Protein AF-A0A978T9C9-F1 (afdb_monomer)

Structure (mmCIF, N/CA/C/O backbone):
data_AF-A0A978T9C9-F1
#
_entry.id   AF-A0A978T9C9-F1
#
loop_
_atom_site.group_PDB
_atom_site.id
_atom_site.type_symbol
_atom_site.label_atom_id
_atom_site.label_alt_id
_atom_site.label_comp_id
_atom_site.label_asym_id
_atom_site.label_entity_id
_atom_site.label_seq_id
_atom_site.pdbx_PDB_ins_code
_atom_site.Cartn_x
_atom_site.Cartn_y
_atom_site.Cartn_z
_atom_site.occupancy
_atom_site.B_iso_or_equiv
_atom_site.auth_seq_id
_atom_site.auth_comp_id
_atom_site.auth_asym_id
_atom_site.auth_atom_id
_atom_site.pdbx_PDB_model_num
ATOM 1 N N . SER A 1 1 ? -14.425 6.854 2.120 1.00 65.88 1 SER A N 1
ATOM 2 C CA . SER A 1 1 ? -15.489 6.373 3.033 1.00 65.88 1 SER A CA 1
ATOM 3 C C . SER A 1 1 ? -15.306 4.943 3.543 1.00 65.88 1 SER A C 1
ATOM 5 O O . SER A 1 1 ? -15.729 4.688 4.663 1.00 65.88 1 SER A O 1
ATOM 7 N N . TYR A 1 2 ? -14.662 4.028 2.797 1.00 82.62 2 TYR A N 1
ATOM 8 C CA . TYR A 1 2 ? -14.487 2.617 3.199 1.00 82.62 2 TYR A CA 1
ATOM 9 C C . TYR A 1 2 ? -13.909 2.420 4.615 1.00 82.62 2 TYR A C 1
ATOM 11 O O . TYR A 1 2 ? -14.556 1.790 5.441 1.00 82.62 2 TYR A O 1
ATOM 19 N N . SER A 1 3 ? -12.754 3.014 4.943 1.00 79.81 3 SER A N 1
ATOM 20 C CA . SER A 1 3 ? -12.100 2.799 6.249 1.00 79.81 3 SER A CA 1
ATOM 21 C C . SER A 1 3 ? -12.950 3.272 7.438 1.00 79.81 3 SER A C 1
ATOM 23 O O . SER A 1 3 ? -13.023 2.604 8.463 1.00 79.81 3 SER A O 1
ATOM 25 N N . LEU A 1 4 ? -13.664 4.393 7.297 1.00 81.06 4 LEU A N 1
ATOM 26 C CA . LEU A 1 4 ? -14.576 4.885 8.339 1.00 81.06 4 LEU A CA 1
ATOM 27 C C . LEU A 1 4 ? -15.808 3.985 8.501 1.00 81.06 4 LEU A C 1
ATOM 29 O O . LEU A 1 4 ? -16.312 3.825 9.612 1.00 81.06 4 LEU A O 1
ATOM 33 N N . LEU A 1 5 ? -16.284 3.392 7.403 1.00 80.56 5 LEU A N 1
ATOM 34 C CA . LEU A 1 5 ? -17.399 2.452 7.418 1.00 80.56 5 LEU A CA 1
ATOM 35 C C . LEU A 1 5 ? -16.989 1.095 8.006 1.00 80.56 5 LEU A C 1
ATOM 37 O O . LEU A 1 5 ? -17.735 0.552 8.813 1.00 80.56 5 LEU A O 1
ATOM 41 N N . SER A 1 6 ? -15.792 0.588 7.685 1.00 78.31 6 SER A N 1
ATOM 42 C CA . SER A 1 6 ? -15.272 -0.669 8.247 1.00 78.31 6 SER A CA 1
ATOM 43 C C . SER A 1 6 ? -15.196 -0.620 9.780 1.00 78.31 6 SER A C 1
ATOM 45 O O . SER A 1 6 ? -15.610 -1.569 10.4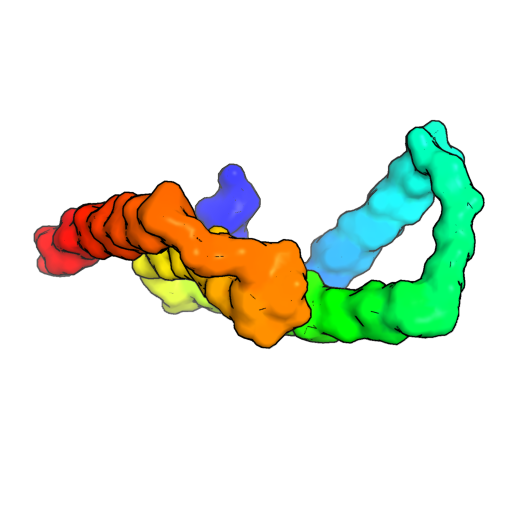44 1.00 78.31 6 SER A O 1
ATOM 47 N N . ARG A 1 7 ? -14.821 0.527 10.370 1.00 80.12 7 ARG A N 1
ATOM 48 C CA . ARG A 1 7 ? -14.865 0.727 11.832 1.00 80.12 7 ARG A CA 1
ATOM 49 C C . ARG A 1 7 ? -16.265 0.531 12.429 1.00 80.12 7 ARG A C 1
ATOM 51 O O . ARG A 1 7 ? -16.387 0.042 13.547 1.00 80.12 7 ARG A O 1
ATOM 58 N N . ARG A 1 8 ? -17.328 0.892 11.701 1.00 80.25 8 ARG A N 1
ATOM 59 C CA . ARG A 1 8 ? -18.722 0.677 12.144 1.00 80.25 8 ARG A CA 1
ATOM 60 C C . ARG A 1 8 ? -19.160 -0.784 12.029 1.00 80.25 8 ARG A C 1
ATOM 62 O O . ARG A 1 8 ? -20.147 -1.169 12.643 1.00 80.25 8 ARG A O 1
ATOM 69 N N . LEU A 1 9 ? -18.418 -1.592 11.278 1.00 81.06 9 LEU A N 1
ATOM 70 C CA . LEU A 1 9 ? -18.650 -3.016 11.056 1.00 81.06 9 LEU A CA 1
ATOM 71 C C . LEU A 1 9 ? -17.673 -3.879 11.876 1.00 81.06 9 LEU A C 1
ATOM 73 O O . LEU A 1 9 ? -17.272 -4.953 11.434 1.00 81.06 9 LEU A O 1
ATOM 77 N N . GLY A 1 10 ? -17.286 -3.421 13.073 1.00 72.00 10 GLY A N 1
ATOM 78 C CA . GLY A 1 10 ? -16.313 -4.103 13.939 1.00 72.00 10 GLY A CA 1
ATOM 79 C C . GLY A 1 10 ? -16.681 -5.545 14.314 1.00 72.00 10 GLY A C 1
ATOM 80 O O . GLY A 1 10 ? -15.794 -6.342 14.591 1.00 72.00 10 GLY A O 1
ATOM 81 N N . ALA A 1 11 ? -17.968 -5.907 14.254 1.00 77.19 11 ALA A N 1
ATOM 82 C CA . ALA A 1 11 ? -18.445 -7.273 14.480 1.00 77.19 11 ALA A CA 1
ATOM 83 C C . ALA A 1 11 ? -18.129 -8.245 13.324 1.00 77.19 11 ALA A C 1
ATOM 85 O O . ALA A 1 11 ? -18.180 -9.458 13.514 1.00 77.19 11 ALA A O 1
ATOM 86 N N . ILE A 1 12 ? -17.815 -7.739 12.125 1.00 81.50 12 ILE A N 1
ATOM 87 C CA . ILE A 1 12 ? -17.459 -8.575 10.975 1.00 81.50 12 ILE A CA 1
ATOM 88 C C . ILE A 1 12 ? -15.999 -9.030 11.129 1.00 81.50 12 ILE A C 1
ATOM 90 O O . ILE A 1 12 ? -15.108 -8.173 11.168 1.00 81.50 12 ILE A O 1
ATOM 94 N N . PRO A 1 13 ? -15.711 -10.346 11.143 1.00 83.25 13 PRO A N 1
ATOM 95 C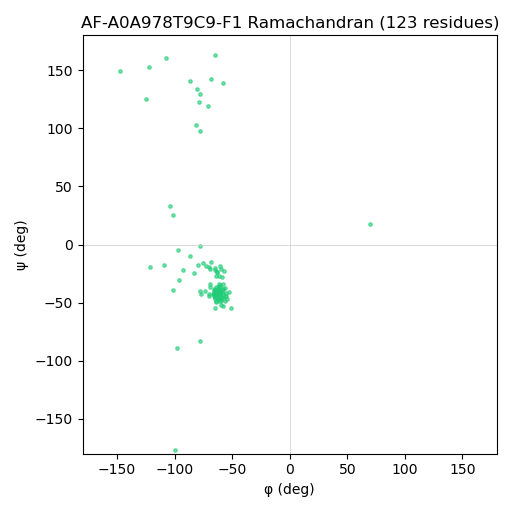 CA . PRO A 1 13 ? -14.346 -10.847 11.267 1.00 83.25 13 PRO A CA 1
ATOM 96 C C . PRO A 1 13 ? -13.446 -10.330 10.143 1.00 83.25 13 PRO A C 1
ATOM 98 O O . PRO A 1 13 ? -13.851 -10.330 8.977 1.00 83.25 13 PRO A O 1
ATOM 101 N N . SER A 1 14 ? -12.201 -9.961 10.461 1.00 83.19 14 SER A N 1
ATOM 102 C CA . SER A 1 14 ? -11.211 -9.516 9.464 1.00 83.19 14 SER A CA 1
ATOM 103 C C . SER A 1 14 ? -10.888 -10.575 8.408 1.00 83.19 14 SER A C 1
ATOM 105 O O . SER A 1 14 ? -10.460 -10.233 7.313 1.00 83.19 14 SER A O 1
ATOM 107 N N . GLN A 1 15 ? -11.197 -11.849 8.665 1.00 83.81 15 GLN A N 1
ATOM 108 C CA . GLN A 1 15 ? -11.107 -12.908 7.654 1.00 83.81 15 GLN A CA 1
ATOM 109 C C . GLN A 1 15 ? -12.010 -12.660 6.432 1.00 83.81 15 GLN A C 1
ATOM 111 O O . GLN A 1 15 ? -11.721 -13.143 5.340 1.00 83.81 15 GLN A O 1
ATOM 116 N N . SER A 1 16 ? -13.051 -11.832 6.576 1.00 86.00 16 SER A N 1
ATOM 117 C CA . SER A 1 16 ? -13.941 -11.429 5.475 1.00 86.00 16 SER A CA 1
ATOM 118 C C . SER A 1 16 ? -13.229 -10.603 4.398 1.00 86.00 16 SER A C 1
ATOM 120 O O . SER A 1 16 ? -13.695 -10.552 3.261 1.00 86.00 16 SER A O 1
ATOM 122 N N . VAL A 1 17 ? -12.080 -9.995 4.724 1.00 86.62 17 VAL A N 1
ATOM 123 C CA . VAL A 1 17 ? -11.248 -9.243 3.772 1.00 86.62 17 VAL A CA 1
ATOM 124 C C . VAL A 1 17 ? -10.849 -10.110 2.581 1.00 86.62 17 VAL A C 1
ATOM 126 O O . VAL A 1 17 ? -10.904 -9.632 1.453 1.00 86.62 17 VAL A O 1
ATOM 129 N N . GLY A 1 18 ? -10.561 -11.400 2.793 1.00 88.06 18 GLY A N 1
ATOM 130 C CA . GLY A 1 18 ? -10.262 -12.326 1.697 1.00 88.06 18 GLY A CA 1
ATOM 131 C C . GLY A 1 18 ? -11.400 -12.427 0.676 1.00 88.06 18 GLY A C 1
ATOM 132 O O . GLY A 1 18 ? -11.150 -12.434 -0.528 1.00 88.06 18 GLY A O 1
ATOM 133 N N . GLY A 1 19 ? -12.654 -12.410 1.139 1.00 89.06 19 GLY A N 1
ATOM 134 C CA . GLY A 1 19 ? -13.832 -12.386 0.270 1.00 89.06 19 GLY A CA 1
ATOM 135 C C . GLY A 1 19 ? -13.943 -11.091 -0.539 1.00 89.06 19 GLY A C 1
ATOM 136 O O . GLY A 1 19 ? -14.204 -11.139 -1.739 1.00 89.06 19 GLY A O 1
ATOM 137 N N . PHE A 1 20 ? -13.681 -9.936 0.081 1.00 89.31 20 PHE A N 1
ATOM 138 C CA . PHE A 1 20 ? -13.673 -8.647 -0.623 1.00 89.31 20 PHE A CA 1
ATOM 139 C C . PHE A 1 20 ? -12.542 -8.552 -1.651 1.00 89.31 20 PHE A C 1
ATOM 141 O O . PHE A 1 20 ? -12.769 -8.087 -2.770 1.00 89.31 20 PHE A O 1
ATOM 148 N N . CYS A 1 21 ? -11.345 -9.035 -1.311 1.00 91.31 21 CYS A N 1
ATOM 149 C CA . CYS A 1 21 ? -10.223 -9.130 -2.241 1.00 91.31 21 CYS A CA 1
ATOM 150 C C . CYS A 1 21 ? -10.558 -10.059 -3.416 1.00 91.31 21 CYS A C 1
ATOM 152 O O . CYS A 1 21 ? -10.311 -9.693 -4.561 1.00 91.31 21 CYS A O 1
ATOM 154 N N . GLY A 1 22 ? -11.184 -11.212 -3.158 1.00 92.50 22 GLY A N 1
ATOM 155 C CA . GLY A 1 22 ? -11.624 -12.143 -4.200 1.00 92.50 22 GLY A CA 1
ATOM 156 C C . GLY A 1 22 ? -12.672 -11.539 -5.137 1.00 92.50 22 GLY A C 1
ATOM 157 O O . GLY A 1 22 ? -12.519 -11.599 -6.355 1.00 92.50 22 GLY A O 1
ATOM 158 N N . ALA A 1 23 ? -13.698 -10.883 -4.589 1.00 94.94 23 ALA A N 1
ATOM 159 C CA . ALA A 1 23 ? -14.695 -10.171 -5.390 1.00 94.94 23 ALA A CA 1
ATOM 160 C C . ALA A 1 23 ? -14.055 -9.057 -6.237 1.00 94.94 23 ALA A C 1
ATOM 162 O O . ALA A 1 23 ? -14.363 -8.922 -7.419 1.00 94.94 23 ALA A O 1
ATOM 163 N N . THR A 1 24 ? -13.117 -8.303 -5.659 1.00 94.50 24 THR A N 1
ATOM 164 C CA . THR A 1 24 ? -12.363 -7.264 -6.376 1.00 94.50 24 THR A CA 1
ATOM 165 C C . THR A 1 24 ? -11.521 -7.862 -7.503 1.00 94.50 24 THR A C 1
ATOM 167 O O . THR A 1 24 ? -11.514 -7.311 -8.598 1.00 94.50 24 THR A O 1
ATOM 170 N N . ALA A 1 25 ? -10.867 -9.006 -7.280 1.00 94.81 25 ALA A N 1
ATOM 171 C CA . ALA A 1 25 ? -10.085 -9.696 -8.304 1.00 94.81 25 ALA A CA 1
ATOM 172 C C . ALA A 1 25 ? -10.958 -10.178 -9.475 1.00 94.81 25 ALA A C 1
ATOM 174 O O . ALA A 1 25 ? -10.569 -10.020 -10.628 1.00 94.81 25 ALA A O 1
ATOM 175 N N . LEU A 1 26 ? -12.156 -10.704 -9.198 1.00 97.56 26 LEU A N 1
ATOM 176 C CA . LEU A 1 26 ? -13.111 -11.105 -10.238 1.00 97.56 26 LEU A CA 1
ATOM 177 C C . LEU A 1 26 ? -13.603 -9.907 -11.054 1.00 97.56 26 LEU A C 1
ATOM 179 O O . LEU A 1 26 ? -13.624 -9.962 -12.281 1.00 97.56 26 LEU A O 1
ATOM 183 N N . LEU A 1 27 ? -13.964 -8.810 -10.386 1.00 97.44 27 LEU A N 1
ATOM 184 C CA . LEU A 1 27 ? -14.365 -7.580 -11.068 1.00 97.44 27 LEU A CA 1
ATOM 185 C C . LEU A 1 27 ? -13.217 -7.015 -11.912 1.00 97.44 27 LEU A C 1
ATOM 187 O O . LEU A 1 27 ? -13.439 -6.644 -13.061 1.00 97.44 27 LEU A O 1
ATOM 191 N N . ALA A 1 28 ? -11.993 -7.006 -11.377 1.00 95.94 28 ALA A N 1
ATOM 192 C CA . ALA A 1 28 ? -10.804 -6.582 -12.106 1.00 95.94 28 ALA A CA 1
ATOM 193 C C . ALA A 1 28 ? -10.536 -7.469 -13.331 1.00 95.94 28 ALA A C 1
ATOM 195 O O . ALA A 1 28 ? -10.227 -6.943 -14.393 1.00 95.94 28 ALA A O 1
ATOM 196 N N . TRP A 1 29 ? -10.728 -8.789 -13.226 1.00 96.44 29 TRP A N 1
ATOM 197 C CA . TRP A 1 29 ? -10.610 -9.714 -14.358 1.00 96.44 29 TRP A CA 1
ATOM 198 C C . TRP A 1 29 ? -11.635 -9.416 -15.460 1.00 96.44 29 TRP A C 1
ATOM 200 O O . TRP A 1 29 ? -11.287 -9.364 -16.640 1.00 96.44 29 TRP A O 1
ATOM 210 N N . CYS A 1 30 ? -12.895 -9.171 -15.086 1.00 97.88 30 CYS A N 1
ATOM 211 C CA . CYS A 1 30 ? -13.932 -8.764 -16.034 1.00 97.88 30 CYS A CA 1
ATOM 212 C C . CYS A 1 30 ? -13.587 -7.429 -16.709 1.00 97.88 30 CYS A C 1
ATOM 214 O O . CYS A 1 30 ? -13.692 -7.318 -17.928 1.00 97.88 30 CYS A O 1
ATOM 216 N N . CYS A 1 31 ? -13.142 -6.432 -15.938 1.00 97.94 31 CYS A N 1
ATOM 217 C CA . CYS A 1 31 ? -12.707 -5.144 -16.478 1.00 97.94 31 CYS A CA 1
ATOM 218 C C . CYS A 1 31 ? -11.513 -5.297 -17.427 1.00 97.94 31 CYS A C 1
ATOM 220 O O . CYS A 1 31 ? -11.539 -4.708 -18.502 1.00 97.94 31 CYS A O 1
ATOM 222 N N . HIS A 1 32 ? -10.517 -6.118 -17.080 1.00 96.81 32 HIS A N 1
ATOM 223 C CA . HIS A 1 32 ? -9.363 -6.394 -17.937 1.00 96.81 32 HIS A CA 1
ATOM 224 C C . HIS A 1 32 ? -9.806 -6.925 -19.306 1.00 96.81 32 HIS A C 1
ATOM 226 O O . HIS A 1 32 ? -9.409 -6.382 -20.331 1.00 96.81 32 HIS A O 1
ATOM 232 N N . GLY A 1 33 ? -10.703 -7.919 -19.335 1.00 97.31 33 GLY A N 1
ATOM 233 C CA . GLY A 1 33 ? -11.209 -8.486 -20.590 1.00 97.31 33 GLY A CA 1
ATOM 234 C C . GLY A 1 33 ? -12.035 -7.519 -21.450 1.00 97.31 33 GLY A C 1
ATOM 235 O O . GLY A 1 33 ? -12.164 -7.741 -22.651 1.00 97.31 33 GLY A O 1
ATOM 236 N N . LEU A 1 34 ? -12.598 -6.462 -20.856 1.00 97.75 34 LEU A N 1
ATOM 237 C CA . LEU A 1 34 ? -13.420 -5.470 -21.558 1.00 97.75 34 LEU A CA 1
ATOM 238 C C . LEU A 1 34 ? -12.639 -4.218 -21.979 1.00 97.75 34 LEU A C 1
ATOM 240 O O . LEU A 1 34 ? -13.018 -3.576 -22.957 1.00 97.75 34 LEU A O 1
ATOM 244 N N . LEU A 1 35 ? -11.606 -3.837 -21.222 1.00 98.25 35 LEU A N 1
ATOM 245 C CA . LEU A 1 35 ? -10.986 -2.510 -21.299 1.00 98.25 35 LEU A CA 1
ATOM 246 C C . LEU A 1 35 ? -9.494 -2.535 -21.650 1.00 98.25 35 LEU A C 1
ATOM 248 O O . LEU A 1 35 ? -8.964 -1.504 -22.061 1.00 98.25 35 LEU A O 1
ATOM 252 N N . GLU A 1 36 ? -8.806 -3.664 -21.479 1.00 97.31 36 GLU A N 1
ATOM 253 C CA . GLU A 1 36 ? -7.347 -3.737 -21.574 1.00 97.31 36 GLU A CA 1
ATOM 254 C C . GLU A 1 36 ? -6.882 -4.741 -22.636 1.00 97.31 36 GLU A C 1
ATOM 256 O O . GLU A 1 36 ? -7.541 -5.733 -22.942 1.00 97.31 36 GLU A O 1
ATOM 261 N N . SER A 1 37 ? -5.696 -4.502 -23.199 1.00 96.50 37 SER A N 1
ATOM 262 C CA . SER A 1 37 ? -5.018 -5.484 -24.044 1.00 96.50 37 SER A CA 1
ATOM 263 C C . SER A 1 37 ? -4.358 -6.560 -23.184 1.00 96.50 37 SER A C 1
ATOM 265 O O . SER A 1 37 ? -3.577 -6.240 -22.284 1.00 96.50 37 SER A O 1
ATOM 267 N N . THR A 1 38 ? -4.597 -7.833 -23.496 1.00 96.44 38 THR A N 1
ATOM 268 C CA . THR A 1 38 ? -3.997 -8.942 -22.749 1.00 96.44 38 THR A CA 1
ATOM 269 C C . THR A 1 38 ? -2.501 -9.065 -23.030 1.00 96.44 38 THR A C 1
ATOM 271 O O . THR A 1 38 ? -2.083 -9.340 -24.154 1.00 96.44 38 THR A O 1
ATOM 274 N N . VAL A 1 39 ? -1.694 -8.918 -21.978 1.00 95.69 39 VAL A N 1
ATOM 275 C CA . VAL A 1 39 ? -0.247 -9.161 -21.990 1.00 95.69 39 VAL A CA 1
ATOM 276 C C . VAL A 1 39 ? 0.078 -10.164 -20.892 1.00 95.69 39 VAL A C 1
ATOM 278 O O . VAL A 1 39 ? -0.267 -9.959 -19.729 1.00 95.69 39 VAL A O 1
ATOM 281 N N . LEU A 1 40 ? 0.744 -11.260 -21.256 1.00 95.19 40 LEU A N 1
ATOM 282 C CA . LEU A 1 40 ? 1.145 -12.275 -20.287 1.00 95.19 40 LEU A CA 1
ATOM 283 C C . LEU A 1 40 ? 2.417 -11.841 -19.547 1.00 95.19 40 LEU A C 1
ATOM 285 O O . LEU A 1 40 ? 3.376 -11.399 -20.190 1.00 95.19 40 LEU A O 1
ATOM 289 N N . PRO A 1 41 ? 2.461 -11.977 -18.210 1.00 94.81 41 PRO A N 1
ATOM 290 C CA . PRO A 1 41 ? 3.646 -11.632 -17.445 1.00 94.81 41 PRO A CA 1
ATOM 291 C C . PRO A 1 41 ? 4.787 -12.605 -17.755 1.00 94.81 41 PRO A C 1
ATOM 293 O O . PRO A 1 41 ? 4.591 -13.814 -17.889 1.00 94.81 41 PRO A O 1
ATOM 296 N N . SER A 1 42 ? 6.008 -12.077 -17.809 1.00 97.38 42 SER A N 1
ATOM 297 C CA . SER A 1 42 ? 7.217 -12.902 -17.784 1.00 97.38 42 SER A CA 1
ATOM 298 C C . SER A 1 42 ? 7.347 -13.625 -16.437 1.00 97.38 42 SER A C 1
ATOM 300 O O . SER A 1 42 ? 6.734 -13.224 -15.447 1.00 97.38 42 SER A O 1
ATOM 302 N N . ALA A 1 43 ? 8.179 -14.668 -16.355 1.00 96.50 43 ALA A N 1
ATOM 303 C CA . ALA A 1 43 ? 8.362 -15.409 -15.102 1.00 96.50 43 ALA A CA 1
ATOM 304 C C . ALA A 1 43 ? 8.785 -14.517 -13.904 1.00 96.50 43 ALA A C 1
ATOM 306 O O . ALA A 1 43 ? 8.161 -14.637 -12.847 1.00 96.50 43 ALA A O 1
ATOM 307 N N . PRO A 1 44 ? 9.742 -13.569 -14.036 1.00 96.75 44 PRO A N 1
ATOM 308 C CA . PRO A 1 44 ? 10.066 -12.642 -12.947 1.00 96.75 44 PRO A CA 1
ATOM 309 C C . PRO A 1 44 ? 8.896 -11.731 -12.559 1.00 96.75 44 PRO A C 1
ATOM 311 O O . PRO A 1 44 ? 8.666 -11.494 -11.374 1.00 96.75 44 PRO A O 1
ATOM 314 N N . ALA A 1 45 ? 8.122 -11.255 -13.540 1.00 96.19 45 ALA A N 1
ATOM 315 C CA . ALA A 1 45 ? 6.935 -10.445 -13.278 1.00 96.19 45 ALA A CA 1
ATOM 316 C C . ALA A 1 45 ? 5.848 -11.259 -12.558 1.00 96.19 45 ALA A C 1
ATOM 318 O O . ALA A 1 45 ? 5.222 -10.756 -11.630 1.00 96.19 45 ALA A O 1
ATOM 319 N N . GLY A 1 46 ? 5.669 -12.533 -12.915 1.00 96.31 46 GLY A N 1
ATOM 320 C CA . GLY A 1 46 ? 4.765 -13.450 -12.221 1.00 96.31 46 GLY A CA 1
ATOM 321 C C . GLY A 1 46 ? 5.142 -13.646 -10.751 1.00 96.31 46 GLY A C 1
ATOM 322 O O . GLY A 1 46 ? 4.279 -13.572 -9.878 1.00 96.31 46 GLY A O 1
ATOM 323 N N . LEU A 1 47 ? 6.436 -13.812 -10.455 1.00 96.75 47 LEU A N 1
ATOM 324 C CA . LEU A 1 47 ? 6.924 -13.882 -9.073 1.00 96.75 47 LEU A CA 1
ATOM 325 C C . LEU A 1 47 ? 6.669 -12.580 -8.306 1.00 96.75 47 LEU A C 1
ATOM 327 O O . LEU A 1 47 ? 6.237 -12.627 -7.155 1.00 96.75 47 LEU A O 1
ATOM 331 N N . ALA A 1 48 ? 6.878 -11.424 -8.941 1.00 94.94 48 ALA A N 1
ATOM 332 C CA . ALA A 1 48 ? 6.566 -10.132 -8.337 1.00 94.94 48 ALA A CA 1
ATOM 333 C C . ALA A 1 48 ? 5.063 -9.986 -8.042 1.00 94.94 48 ALA A C 1
ATOM 335 O O . ALA A 1 48 ? 4.700 -9.562 -6.949 1.00 94.94 48 ALA A O 1
ATOM 336 N N . ILE A 1 49 ? 4.186 -10.402 -8.963 1.00 95.19 49 ILE A N 1
ATOM 337 C CA . ILE A 1 49 ? 2.727 -10.404 -8.764 1.00 95.19 49 ILE A CA 1
ATOM 338 C C . ILE A 1 49 ? 2.341 -11.275 -7.561 1.00 95.19 49 ILE A C 1
ATOM 340 O O . ILE A 1 49 ? 1.562 -10.837 -6.714 1.00 95.19 49 ILE A O 1
ATOM 344 N N . LEU A 1 50 ? 2.916 -12.477 -7.437 1.00 95.50 50 LEU A N 1
ATOM 345 C CA . LEU A 1 50 ? 2.680 -13.350 -6.282 1.00 95.50 50 LEU A CA 1
ATOM 346 C C . LEU A 1 50 ? 3.164 -12.711 -4.973 1.00 95.50 50 LEU A C 1
ATOM 348 O O . LEU A 1 50 ? 2.432 -12.713 -3.984 1.00 95.50 50 LEU A O 1
ATOM 352 N N . ALA A 1 51 ? 4.363 -12.124 -4.962 1.00 95.62 51 ALA A N 1
ATOM 353 C CA . ALA A 1 51 ? 4.907 -11.446 -3.786 1.00 95.62 51 ALA A CA 1
ATOM 354 C C . ALA A 1 51 ? 4.048 -10.241 -3.361 1.00 95.62 51 ALA A C 1
ATOM 356 O O . ALA A 1 51 ? 3.762 -10.070 -2.173 1.00 95.62 51 ALA A O 1
ATOM 357 N N . LEU A 1 52 ? 3.580 -9.443 -4.328 1.00 93.88 52 LEU A N 1
ATOM 358 C CA . LEU A 1 52 ? 2.650 -8.336 -4.101 1.00 93.88 52 LEU A CA 1
ATOM 359 C C . LEU A 1 52 ? 1.328 -8.835 -3.504 1.00 93.88 52 LEU A C 1
ATOM 361 O O . LEU A 1 52 ? 0.847 -8.274 -2.518 1.00 93.88 52 LEU A O 1
ATOM 365 N N . GLY A 1 53 ? 0.776 -9.914 -4.067 1.00 93.56 53 GLY A N 1
ATOM 366 C CA . GLY A 1 53 ? -0.458 -10.544 -3.606 1.00 93.56 53 GLY A CA 1
ATOM 367 C C . GLY A 1 53 ? -0.369 -11.091 -2.182 1.00 93.56 53 GLY A C 1
ATOM 368 O O . GLY A 1 53 ? -1.312 -10.932 -1.416 1.00 93.56 53 GLY A O 1
ATOM 369 N N . LEU A 1 54 ? 0.759 -11.687 -1.793 1.00 93.38 54 LEU A N 1
ATOM 370 C CA . LEU A 1 54 ? 0.939 -12.244 -0.448 1.00 93.38 54 LEU A CA 1
ATOM 371 C C . LEU A 1 54 ? 1.209 -11.166 0.611 1.00 93.38 54 LEU A C 1
ATOM 373 O O . LEU A 1 54 ? 0.657 -11.231 1.709 1.00 93.38 54 LEU A O 1
ATOM 377 N N . GLY A 1 55 ? 2.046 -10.175 0.299 1.00 91.38 55 GLY A N 1
ATOM 378 C CA . GLY A 1 55 ? 2.476 -9.166 1.269 1.00 91.38 55 GLY A CA 1
ATOM 379 C C . GLY A 1 55 ? 1.681 -7.857 1.178 1.00 91.38 55 GLY A C 1
ATOM 380 O O . GLY A 1 55 ? 0.682 -7.705 1.886 1.00 91.38 55 GLY A O 1
ATOM 381 N N . PRO A 1 56 ? 2.117 -6.890 0.347 1.00 87.12 56 PRO A N 1
ATOM 382 C CA . PRO A 1 56 ? 1.554 -5.537 0.303 1.00 87.12 56 PRO A CA 1
ATOM 383 C C . PRO A 1 56 ? 0.061 -5.447 -0.021 1.00 87.12 56 PRO A C 1
ATOM 385 O O . PRO A 1 56 ? -0.585 -4.491 0.394 1.00 87.12 56 PRO A O 1
ATOM 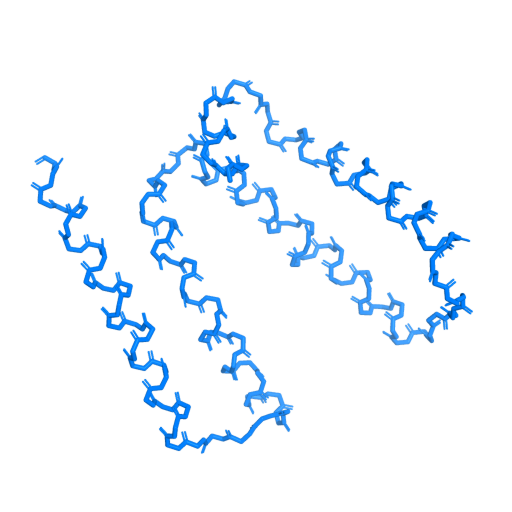388 N N . VAL A 1 57 ? -0.491 -6.406 -0.767 1.00 86.50 57 VAL A N 1
ATOM 389 C CA . VAL A 1 57 ? -1.921 -6.434 -1.113 1.00 86.50 57 VAL A CA 1
ATOM 390 C C . VAL A 1 57 ? -2.688 -7.423 -0.235 1.00 86.50 57 VAL A C 1
ATOM 392 O O . VAL A 1 57 ? -3.797 -7.129 0.187 1.00 86.50 57 VAL A O 1
ATOM 395 N N . GLY A 1 58 ? -2.117 -8.583 0.084 1.00 87.75 58 GLY A N 1
ATOM 396 C CA . GLY A 1 58 ? -2.766 -9.574 0.942 1.00 87.75 58 GLY A CA 1
ATOM 397 C C . GLY A 1 58 ? -2.676 -9.192 2.412 1.00 87.75 58 GLY A C 1
ATOM 398 O O . GLY A 1 58 ? -3.602 -8.610 2.980 1.00 87.75 58 GLY A O 1
ATOM 399 N N . LEU A 1 59 ? -1.540 -9.515 3.036 1.00 91.38 59 LEU A N 1
ATOM 400 C CA . LEU A 1 59 ? -1.308 -9.328 4.470 1.00 91.38 59 LEU A CA 1
ATOM 401 C C . LEU A 1 59 ? -1.604 -7.899 4.948 1.00 91.38 59 LEU A C 1
ATOM 403 O O . LEU A 1 59 ? -2.209 -7.717 6.008 1.00 91.38 59 LEU A O 1
ATOM 407 N N . ALA A 1 60 ? -1.220 -6.887 4.168 1.00 91.94 60 ALA A N 1
ATOM 408 C CA . ALA A 1 60 ? -1.429 -5.495 4.555 1.00 91.94 60 ALA A CA 1
ATOM 409 C C . ALA A 1 60 ? -2.916 -5.135 4.699 1.00 91.94 60 ALA A C 1
ATOM 411 O O . ALA A 1 60 ? -3.267 -4.398 5.617 1.00 91.94 60 ALA A O 1
ATOM 412 N N . PHE A 1 61 ? -3.803 -5.676 3.857 1.00 90.75 61 PHE A N 1
ATOM 413 C CA . PHE A 1 61 ? -5.240 -5.406 3.954 1.00 90.75 61 PHE A CA 1
ATOM 414 C C . PHE A 1 61 ? -5.863 -6.033 5.206 1.00 90.75 61 PHE A C 1
ATOM 416 O O . PHE A 1 61 ? -6.712 -5.403 5.838 1.00 90.75 61 PHE A O 1
ATOM 423 N N . PHE A 1 62 ? -5.416 -7.227 5.611 1.00 91.00 62 PHE A N 1
ATOM 424 C CA . PHE A 1 62 ? -5.849 -7.840 6.873 1.00 91.00 62 PHE A CA 1
ATOM 425 C C . PHE A 1 62 ? -5.382 -7.028 8.085 1.00 91.00 62 PHE A C 1
ATOM 427 O O . PHE A 1 62 ? -6.184 -6.733 8.973 1.00 91.00 62 PHE A O 1
ATOM 434 N N . LEU A 1 63 ? -4.104 -6.625 8.109 1.00 92.69 63 LEU A N 1
ATOM 435 C CA . LEU A 1 63 ? -3.549 -5.778 9.172 1.00 92.69 63 LEU A CA 1
ATOM 436 C C . LEU A 1 63 ? -4.261 -4.424 9.243 1.00 92.69 63 LEU A C 1
ATOM 438 O O . LEU A 1 63 ? -4.579 -3.943 10.331 1.00 92.69 63 LEU A O 1
ATOM 442 N N . TRP A 1 64 ? -4.546 -3.829 8.085 1.00 92.38 64 TRP A N 1
ATOM 443 C CA . TRP A 1 64 ? -5.258 -2.564 7.985 1.00 92.38 64 TRP A CA 1
ATOM 444 C C . TRP A 1 64 ? -6.691 -2.669 8.508 1.00 92.38 64 TRP A C 1
ATOM 446 O O . TRP A 1 64 ? -7.095 -1.850 9.330 1.00 92.38 64 TRP A O 1
ATOM 456 N N . ASP A 1 65 ? -7.454 -3.684 8.091 1.00 91.81 65 ASP A N 1
ATOM 457 C CA . ASP A 1 65 ? -8.822 -3.897 8.575 1.00 91.81 65 ASP A CA 1
ATOM 458 C C . ASP A 1 65 ? -8.857 -4.126 10.091 1.00 91.81 65 ASP A C 1
ATOM 460 O O . ASP A 1 65 ? -9.657 -3.508 10.798 1.00 91.81 65 ASP A O 1
ATOM 464 N N . TYR A 1 66 ? -7.932 -4.941 10.604 1.00 90.69 66 TYR A N 1
ATOM 465 C CA . TYR A 1 66 ? -7.786 -5.148 12.039 1.00 90.69 66 TYR A CA 1
ATOM 466 C C . TYR A 1 66 ? -7.485 -3.833 12.774 1.00 90.69 66 TYR A C 1
ATOM 468 O O . TYR A 1 66 ? -8.162 -3.508 13.753 1.00 90.69 66 TYR A O 1
ATOM 476 N N . GLY A 1 67 ? -6.521 -3.048 12.282 1.00 90.69 67 GLY A N 1
ATOM 477 C CA . GLY A 1 67 ? -6.139 -1.759 12.861 1.00 90.69 67 GLY A CA 1
ATOM 478 C C . GLY A 1 67 ? -7.262 -0.721 12.819 1.00 90.69 67 GLY A C 1
ATOM 479 O O . GLY A 1 67 ? -7.481 -0.008 13.795 1.00 90.69 67 GLY A O 1
ATOM 480 N N . VAL A 1 68 ? -8.032 -0.668 11.733 1.00 91.88 68 VAL A N 1
ATOM 481 C CA . VAL A 1 68 ? -9.191 0.227 11.591 1.00 91.88 68 VAL A CA 1
ATOM 482 C C . VAL A 1 68 ? -10.303 -0.108 12.591 1.00 91.88 68 VAL A C 1
ATOM 484 O O . VAL A 1 68 ? -10.926 0.811 13.136 1.00 91.88 68 VAL A O 1
ATOM 487 N N . LYS A 1 69 ? -10.553 -1.400 12.839 1.00 87.88 69 LYS A N 1
ATOM 488 C CA . LYS A 1 69 ? -11.608 -1.876 13.748 1.00 87.88 69 LYS A CA 1
ATOM 489 C C . LYS A 1 69 ? -11.231 -1.767 15.226 1.00 87.88 69 LYS A C 1
ATOM 491 O O . LYS A 1 69 ? -12.077 -1.380 16.026 1.00 87.88 69 LYS A O 1
ATOM 496 N N . HIS A 1 70 ? -9.982 -2.069 15.579 1.00 87.94 70 HIS A N 1
ATOM 497 C CA . HIS A 1 70 ? -9.553 -2.200 16.980 1.00 87.94 70 HIS A CA 1
ATOM 498 C C . HIS A 1 70 ? -8.643 -1.060 17.462 1.00 87.94 70 HIS A C 1
ATOM 500 O O . HIS A 1 70 ? -8.465 -0.881 18.664 1.00 87.94 70 HIS A O 1
ATOM 506 N N . GLY A 1 71 ? -8.050 -0.290 16.549 1.00 87.00 71 GLY A N 1
ATOM 507 C CA . GLY A 1 71 ? -7.077 0.753 16.864 1.00 87.00 71 GLY A CA 1
ATOM 508 C C . GLY A 1 71 ? -7.636 2.179 16.892 1.00 87.00 71 GLY A C 1
ATOM 509 O O . GLY A 1 71 ? -8.826 2.460 16.681 1.00 87.00 71 GLY A O 1
ATOM 510 N N . ASN A 1 72 ? -6.729 3.132 17.122 1.00 88.38 72 ASN A N 1
ATOM 511 C CA . ASN A 1 72 ? -7.034 4.553 17.003 1.00 88.38 72 ASN A CA 1
ATOM 512 C C . ASN A 1 72 ? -6.965 4.984 15.532 1.00 88.38 72 ASN A C 1
ATOM 514 O O . ASN A 1 72 ? -5.890 5.210 14.980 1.00 88.38 72 ASN A O 1
ATOM 518 N N . ILE A 1 73 ? -8.132 5.147 14.909 1.00 86.88 73 ILE A N 1
ATOM 519 C CA . ILE A 1 73 ? -8.244 5.487 13.488 1.00 86.88 73 ILE A CA 1
ATOM 520 C C . ILE A 1 73 ? -7.598 6.832 13.121 1.00 86.88 73 ILE A C 1
ATOM 522 O O . ILE A 1 73 ? -7.151 6.986 11.988 1.00 86.88 73 ILE A O 1
ATOM 526 N N . ARG A 1 74 ? -7.503 7.788 14.060 1.00 83.62 74 ARG A N 1
ATOM 527 C CA . ARG A 1 74 ? -6.815 9.070 13.825 1.00 83.62 74 ARG A CA 1
ATOM 528 C C . ARG A 1 74 ? -5.306 8.862 13.728 1.00 83.62 74 ARG A C 1
ATOM 530 O O . ARG A 1 74 ? -4.682 9.359 12.798 1.00 83.62 74 ARG A O 1
ATOM 537 N N . VAL A 1 75 ? -4.744 8.053 14.630 1.00 84.62 75 VAL A N 1
ATOM 538 C CA . VAL A 1 75 ? -3.319 7.683 14.609 1.00 84.62 75 VAL A CA 1
ATOM 539 C C . VAL A 1 75 ? -2.990 6.854 13.367 1.00 84.62 75 VAL A C 1
ATOM 541 O O . VAL A 1 75 ? -2.019 7.159 12.688 1.00 84.62 75 VAL A O 1
ATOM 544 N N . LEU A 1 76 ? -3.818 5.864 13.008 1.00 88.50 76 LEU A N 1
ATOM 545 C CA . LEU A 1 76 ? -3.648 5.108 11.756 1.00 88.50 76 LEU A CA 1
ATOM 546 C C . LEU A 1 76 ? -3.706 6.017 10.519 1.00 88.50 76 LEU A C 1
ATOM 548 O O . LEU A 1 76 ? -2.910 5.853 9.593 1.00 88.50 76 LEU A O 1
ATOM 552 N N . GLY A 1 77 ? -4.618 6.993 10.510 1.00 87.50 77 GLY A N 1
ATOM 553 C CA . GLY A 1 77 ? -4.696 8.006 9.460 1.00 87.50 77 GLY A CA 1
ATOM 554 C C . GLY A 1 77 ? -3.411 8.828 9.353 1.00 87.50 77 GLY A C 1
ATOM 555 O O . GLY A 1 77 ? -2.864 8.957 8.263 1.00 87.50 77 GLY A O 1
ATOM 556 N N . ALA A 1 78 ? -2.878 9.308 10.478 1.00 85.62 78 ALA A N 1
ATOM 557 C CA . ALA A 1 78 ? -1.619 10.048 10.496 1.00 85.62 78 ALA A CA 1
ATOM 558 C C . ALA A 1 78 ? -0.418 9.188 10.064 1.00 85.62 78 ALA A C 1
ATOM 560 O O . ALA A 1 78 ? 0.383 9.617 9.237 1.00 85.62 78 ALA A O 1
ATOM 561 N N . LEU A 1 79 ? -0.318 7.948 10.553 1.00 86.25 79 LEU A N 1
ATOM 562 C CA . LEU A 1 79 ? 0.745 7.009 10.175 1.00 86.25 79 LEU A CA 1
ATOM 563 C C . LEU A 1 79 ? 0.706 6.634 8.689 1.00 86.25 79 LEU A C 1
ATOM 565 O O . LEU A 1 79 ? 1.740 6.292 8.123 1.00 86.25 79 LEU A O 1
ATOM 569 N N . SER A 1 80 ? -0.447 6.742 8.026 1.00 89.19 80 SER A N 1
ATOM 570 C CA . SER A 1 80 ? -0.556 6.479 6.584 1.00 89.19 80 SER A CA 1
ATOM 571 C C . SER A 1 80 ? 0.268 7.456 5.743 1.00 89.19 80 SER A C 1
ATOM 573 O O . SER A 1 80 ? 0.703 7.102 4.649 1.00 89.19 80 SER A O 1
ATOM 575 N N . TYR A 1 81 ? 0.565 8.652 6.265 1.00 85.56 81 TYR A N 1
ATOM 576 C CA . TYR A 1 81 ? 1.482 9.590 5.617 1.00 85.56 81 TYR A CA 1
ATOM 577 C C . TYR A 1 81 ? 2.936 9.097 5.607 1.00 85.56 81 TYR A C 1
ATOM 579 O O . TYR A 1 81 ? 3.723 9.568 4.794 1.00 85.56 81 TYR A O 1
ATOM 587 N N . ALA A 1 82 ? 3.301 8.091 6.407 1.00 86.00 82 ALA A N 1
ATOM 588 C CA . ALA A 1 82 ? 4.610 7.451 6.292 1.00 86.00 82 ALA A CA 1
ATOM 589 C C . ALA A 1 82 ? 4.758 6.618 5.004 1.00 86.00 82 ALA A C 1
ATOM 591 O O . ALA A 1 82 ? 5.881 6.377 4.570 1.00 86.00 82 ALA A O 1
ATOM 592 N N . ALA 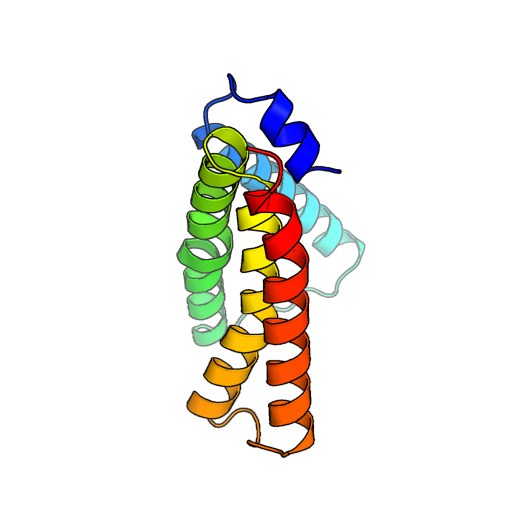A 1 83 ? 3.662 6.198 4.358 1.00 88.81 83 ALA A N 1
ATOM 593 C CA . ALA A 1 83 ? 3.714 5.380 3.144 1.00 88.81 83 ALA A CA 1
ATOM 594 C C . ALA A 1 83 ? 4.492 6.036 1.980 1.00 88.81 83 ALA A C 1
ATOM 596 O O . ALA A 1 83 ? 5.424 5.401 1.478 1.00 88.81 83 ALA A O 1
ATOM 597 N N . PRO A 1 84 ? 4.198 7.285 1.554 1.00 84.25 84 PRO A N 1
ATOM 598 C CA . PRO A 1 84 ? 4.986 7.951 0.512 1.00 84.25 84 PRO A CA 1
ATOM 599 C C . PRO A 1 84 ? 6.461 8.143 0.902 1.00 84.25 84 PRO A C 1
ATOM 601 O O . PRO A 1 84 ? 7.339 7.999 0.050 1.00 84.25 84 PRO A O 1
ATOM 604 N N . LEU A 1 85 ? 6.749 8.400 2.183 1.00 85.94 85 LEU A N 1
ATOM 605 C CA . LEU A 1 85 ? 8.116 8.530 2.694 1.00 85.94 85 LEU A CA 1
ATOM 606 C C . LEU A 1 85 ? 8.888 7.208 2.575 1.00 85.94 85 LEU A C 1
ATOM 608 O O . LEU A 1 85 ? 9.947 7.163 1.954 1.00 85.94 85 LEU A O 1
ATOM 612 N N . ILE A 1 86 ? 8.340 6.125 3.131 1.00 89.50 86 ILE A N 1
ATOM 613 C CA . ILE A 1 86 ? 8.964 4.796 3.109 1.00 89.50 86 ILE A CA 1
ATOM 614 C C . ILE A 1 86 ? 9.132 4.308 1.668 1.00 89.50 86 ILE A C 1
ATOM 616 O O . ILE A 1 86 ? 10.206 3.828 1.322 1.00 89.50 86 ILE A O 1
ATOM 620 N N . SER A 1 87 ? 8.116 4.478 0.814 1.00 89.25 87 SER A N 1
ATOM 621 C CA . SER A 1 87 ? 8.185 4.108 -0.608 1.00 89.25 87 SER A CA 1
ATOM 622 C C . SER A 1 87 ? 9.374 4.771 -1.302 1.00 89.25 87 SER A C 1
ATOM 624 O O . SER A 1 87 ? 10.178 4.114 -1.959 1.00 89.25 87 SER A O 1
ATOM 626 N N . THR A 1 88 ? 9.551 6.069 -1.075 1.00 89.00 88 THR A N 1
ATOM 627 C CA . THR A 1 88 ? 10.658 6.822 -1.660 1.00 89.00 88 THR A CA 1
ATOM 628 C C . THR A 1 88 ? 12.016 6.366 -1.123 1.00 89.00 88 THR A C 1
ATOM 630 O O . THR A 1 88 ? 12.953 6.174 -1.896 1.00 89.00 88 THR A O 1
ATOM 633 N N . LEU A 1 89 ? 12.136 6.152 0.190 1.00 89.81 89 LEU A N 1
ATOM 634 C CA . LEU A 1 89 ? 13.375 5.647 0.787 1.00 89.81 89 LEU A CA 1
ATOM 635 C C . LEU A 1 89 ? 13.749 4.267 0.229 1.00 89.81 89 LEU A C 1
ATOM 637 O O . LEU A 1 89 ? 14.921 4.024 -0.048 1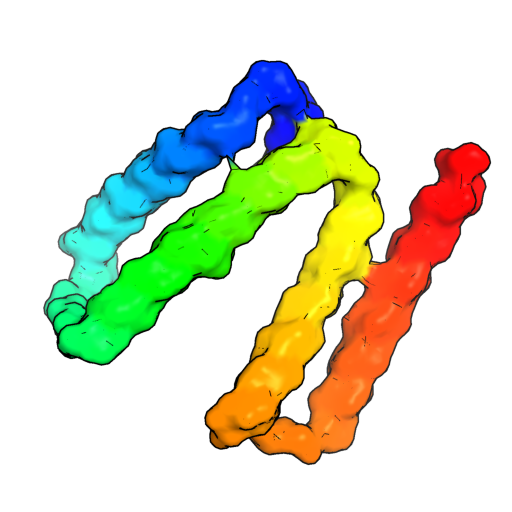.00 89.81 89 LEU A O 1
ATOM 641 N N . LEU A 1 90 ? 12.763 3.391 0.008 1.00 92.75 90 LEU A N 1
ATOM 642 C CA . LEU A 1 90 ? 12.971 2.091 -0.632 1.00 92.75 90 LEU A CA 1
ATOM 643 C C . LEU A 1 90 ? 13.415 2.236 -2.093 1.00 92.75 90 LEU A C 1
ATOM 645 O O . LEU A 1 90 ? 14.301 1.501 -2.522 1.00 92.75 90 LEU A O 1
ATOM 649 N N . LEU A 1 91 ? 12.854 3.190 -2.844 1.00 92.00 91 LEU A N 1
ATOM 650 C CA . LEU A 1 91 ? 13.286 3.474 -4.216 1.00 92.00 91 LEU A CA 1
ATOM 651 C C . LEU A 1 91 ? 14.734 3.970 -4.267 1.00 92.00 91 LEU A C 1
ATOM 653 O O . LEU A 1 91 ? 15.504 3.475 -5.086 1.00 92.00 91 LEU A O 1
ATOM 657 N N . ILE A 1 92 ? 15.131 4.886 -3.377 1.00 93.31 92 ILE A N 1
ATOM 658 C CA . ILE A 1 92 ? 16.528 5.341 -3.279 1.00 93.31 92 ILE A CA 1
ATOM 659 C C . ILE A 1 92 ? 17.445 4.174 -2.913 1.00 93.31 92 ILE A C 1
ATOM 661 O O . ILE A 1 92 ? 18.464 3.963 -3.566 1.00 93.31 92 ILE A O 1
ATOM 665 N N . ALA A 1 93 ? 17.080 3.391 -1.893 1.00 94.00 93 ALA A N 1
ATOM 666 C CA . ALA A 1 93 ? 17.869 2.242 -1.455 1.00 94.00 93 ALA A CA 1
ATOM 667 C C . ALA A 1 93 ? 18.007 1.175 -2.555 1.00 94.00 93 ALA A C 1
ATOM 669 O O . ALA A 1 93 ? 19.048 0.534 -2.667 1.00 94.00 93 ALA A O 1
ATOM 670 N N . GLY A 1 94 ? 16.977 1.014 -3.388 1.00 94.81 94 GLY A N 1
ATOM 671 C CA . GLY A 1 94 ? 16.993 0.148 -4.565 1.00 94.81 94 GLY A CA 1
ATOM 672 C C . GLY A 1 94 ? 17.720 0.732 -5.781 1.00 94.81 94 GLY A C 1
ATOM 673 O O . GLY A 1 94 ? 17.768 0.067 -6.811 1.00 94.81 94 GLY A O 1
ATOM 674 N N . GLY A 1 95 ? 18.253 1.958 -5.701 1.00 94.06 95 GLY A N 1
ATOM 675 C CA . GLY A 1 95 ? 18.899 2.642 -6.828 1.00 94.06 95 GLY A CA 1
ATOM 676 C C . GLY A 1 95 ? 17.932 3.072 -7.939 1.00 94.06 95 GLY A C 1
ATOM 677 O O . GLY A 1 95 ? 18.360 3.330 -9.059 1.00 94.06 95 GLY A O 1
ATOM 678 N N . LEU A 1 96 ? 16.630 3.132 -7.643 1.00 92.69 96 LEU A N 1
ATOM 679 C CA . LEU A 1 96 ? 15.554 3.481 -8.579 1.00 92.69 96 LEU A CA 1
ATOM 680 C C . LEU A 1 96 ? 15.131 4.958 -8.486 1.00 92.69 96 LEU A C 1
ATOM 682 O O . LEU A 1 96 ? 14.282 5.400 -9.257 1.00 92.69 96 LEU A O 1
ATOM 686 N N . ALA A 1 97 ? 15.694 5.718 -7.542 1.00 89.50 97 ALA A N 1
ATOM 687 C CA . ALA A 1 97 ? 15.478 7.155 -7.389 1.00 89.50 97 ALA A CA 1
ATOM 688 C C . ALA A 1 97 ? 16.734 7.855 -6.844 1.00 89.50 97 ALA A C 1
ATOM 690 O O . ALA A 1 97 ? 17.487 7.277 -6.061 1.00 89.50 97 ALA A O 1
ATOM 691 N N . GLU A 1 98 ? 16.933 9.120 -7.220 1.00 89.75 98 GLU A N 1
ATOM 692 C CA . GLU A 1 98 ? 18.021 9.953 -6.698 1.00 89.75 98 GLU A CA 1
ATOM 693 C C . GLU A 1 98 ? 17.621 10.666 -5.400 1.00 89.75 98 GLU A C 1
ATOM 695 O O . GLU A 1 98 ? 16.507 11.181 -5.257 1.00 89.75 98 GLU A O 1
ATOM 700 N N . ALA A 1 99 ? 18.558 10.747 -4.454 1.00 88.62 99 ALA A N 1
ATOM 701 C CA . ALA A 1 99 ? 18.386 11.518 -3.229 1.00 88.62 99 ALA A CA 1
ATOM 702 C C . ALA A 1 99 ? 18.600 13.013 -3.511 1.00 88.62 99 ALA A C 1
ATOM 704 O O . ALA A 1 99 ? 19.728 13.499 -3.561 1.00 88.62 99 ALA A O 1
ATOM 705 N N . THR A 1 100 ? 17.504 13.747 -3.696 1.00 90.06 100 THR A N 1
ATOM 706 C CA . THR A 1 100 ? 17.526 15.184 -4.002 1.00 90.06 100 THR A CA 1
ATOM 707 C C . THR A 1 100 ? 17.076 16.038 -2.814 1.00 90.06 100 THR A C 1
ATOM 709 O O . THR A 1 100 ? 16.386 15.579 -1.901 1.00 90.06 100 THR A O 1
ATOM 712 N N . TRP A 1 101 ? 17.424 17.328 -2.831 1.00 88.69 101 TRP A N 1
ATOM 713 C CA . TRP A 1 101 ? 16.981 18.268 -1.794 1.00 88.69 101 TRP A CA 1
ATOM 714 C C . TRP A 1 101 ? 15.467 18.483 -1.768 1.00 88.69 101 TRP A C 1
ATOM 716 O O . TRP A 1 101 ? 14.884 18.609 -0.690 1.00 88.69 101 TRP A O 1
ATOM 726 N N . SER A 1 102 ? 14.817 18.495 -2.935 1.00 87.06 102 SER A N 1
ATOM 727 C CA . SER A 1 102 ? 13.356 18.592 -3.031 1.00 87.06 102 SER A CA 1
ATOM 728 C C . SER A 1 102 ? 12.678 17.412 -2.343 1.00 87.06 102 SER A C 1
ATOM 730 O O . SER A 1 102 ? 11.667 17.586 -1.664 1.00 87.06 102 SER A O 1
ATOM 732 N N . LEU A 1 103 ? 13.275 16.226 -2.450 1.00 84.00 103 LEU A N 1
ATOM 733 C CA . LEU A 1 103 ? 12.786 15.037 -1.783 1.00 84.00 103 LEU A CA 1
ATOM 734 C C . LEU A 1 103 ? 12.975 15.099 -0.266 1.00 84.00 103 LEU A C 1
ATOM 736 O O . LEU A 1 103 ? 12.040 14.802 0.471 1.00 84.00 103 LEU A O 1
ATOM 740 N N . GLY A 1 104 ? 14.132 15.570 0.207 1.00 81.88 104 GLY A N 1
ATOM 741 C CA . GLY A 1 104 ? 14.347 15.841 1.632 1.00 81.88 104 GLY A CA 1
ATOM 742 C C . GLY A 1 104 ? 13.302 16.804 2.211 1.00 81.88 104 GLY A C 1
ATOM 743 O O . GLY A 1 104 ? 12.757 16.558 3.288 1.00 81.88 104 GLY A O 1
ATOM 744 N N . LEU A 1 105 ? 12.953 17.858 1.464 1.00 87.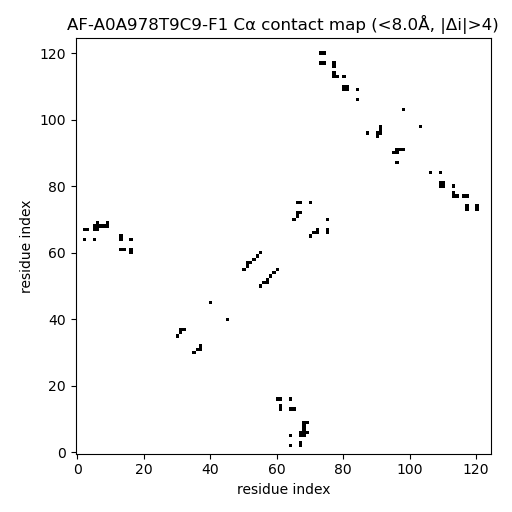81 105 LEU A N 1
ATOM 745 C CA . LEU A 1 105 ? 11.905 18.803 1.855 1.00 87.81 105 LEU A CA 1
ATOM 746 C C . LEU A 1 105 ? 10.511 18.156 1.866 1.00 87.81 105 LEU A C 1
ATOM 748 O O . LEU A 1 105 ? 9.749 18.369 2.807 1.00 87.81 105 LEU A O 1
ATOM 752 N N . ALA A 1 106 ? 10.182 17.335 0.865 1.00 86.06 106 ALA A N 1
ATOM 753 C CA . ALA A 1 106 ? 8.916 16.604 0.824 1.00 86.06 106 ALA A CA 1
ATOM 754 C C . ALA A 1 106 ? 8.767 15.661 2.030 1.00 86.06 106 ALA A C 1
ATOM 756 O O . ALA A 1 106 ? 7.724 15.653 2.684 1.00 86.06 106 ALA A O 1
ATOM 757 N N . CYS A 1 107 ? 9.828 14.931 2.381 1.00 83.38 107 CYS A N 1
ATOM 758 C CA . CYS A 1 107 ? 9.875 14.080 3.568 1.00 83.38 107 CYS A CA 1
ATOM 759 C C . CYS A 1 107 ? 9.615 14.881 4.854 1.00 83.38 107 CYS A C 1
ATOM 761 O O . CYS A 1 107 ? 8.795 14.471 5.676 1.00 83.38 107 CYS A O 1
ATOM 763 N N . LEU A 1 108 ? 10.256 16.046 5.006 1.00 85.06 108 LEU A N 1
ATOM 764 C CA . LEU A 1 108 ? 10.039 16.944 6.146 1.00 85.06 108 LEU A CA 1
ATOM 765 C C . LEU A 1 108 ? 8.593 17.441 6.233 1.00 85.06 108 LEU A C 1
ATOM 767 O O . LEU A 1 108 ? 8.016 17.430 7.317 1.00 85.06 108 LEU A O 1
ATOM 771 N N . LEU A 1 109 ? 7.989 17.844 5.112 1.00 88.19 109 LEU A N 1
ATOM 772 C CA . LEU A 1 109 ? 6.601 18.317 5.076 1.00 88.19 109 LEU A CA 1
ATOM 773 C C . LEU A 1 109 ? 5.603 17.207 5.426 1.00 88.19 109 LEU A C 1
ATOM 775 O O . LEU A 1 109 ? 4.650 17.452 6.162 1.00 88.19 109 LEU A O 1
ATOM 779 N N . ILE A 1 110 ? 5.837 15.985 4.943 1.00 86.00 110 ILE A N 1
ATOM 780 C CA . ILE A 1 110 ? 5.009 14.811 5.248 1.00 86.00 110 ILE A CA 1
ATOM 781 C C . ILE A 1 110 ? 5.083 14.471 6.742 1.00 86.00 110 ILE A C 1
ATOM 783 O O . ILE A 1 110 ? 4.046 14.322 7.390 1.00 86.00 110 ILE A O 1
ATOM 787 N N . VAL A 1 111 ? 6.295 14.386 7.303 1.00 81.75 111 VAL A N 1
ATOM 788 C CA . VAL A 1 111 ? 6.502 14.089 8.732 1.00 81.75 111 VAL A CA 1
ATOM 789 C C . VAL A 1 111 ? 5.950 15.213 9.606 1.00 81.75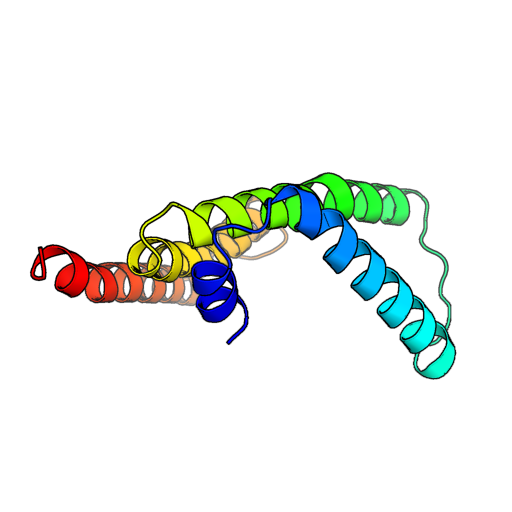 111 VAL A C 1
ATOM 791 O O . VAL A 1 111 ? 5.249 14.942 10.579 1.00 81.75 111 VAL A O 1
ATOM 794 N N . GLY A 1 112 ? 6.210 16.470 9.243 1.00 84.56 112 GLY A N 1
ATOM 795 C CA . GLY A 1 112 ? 5.699 17.642 9.949 1.00 84.56 112 GLY A CA 1
ATOM 796 C C . GLY A 1 112 ? 4.172 17.703 9.940 1.00 84.56 112 GLY A C 1
ATOM 797 O O . GLY A 1 112 ? 3.562 17.885 10.989 1.00 84.56 112 GLY A O 1
ATOM 798 N N . GLY A 1 113 ? 3.540 17.472 8.786 1.00 83.12 113 GLY A N 1
ATOM 799 C CA . GLY A 1 113 ? 2.082 17.425 8.664 1.00 83.12 113 GLY A CA 1
ATOM 800 C C . GLY A 1 113 ? 1.455 16.289 9.475 1.00 83.12 113 GLY A C 1
ATOM 801 O O . GLY A 1 113 ? 0.468 16.511 10.176 1.00 83.12 113 GLY A O 1
ATOM 802 N N . ALA A 1 114 ? 2.053 15.094 9.446 1.00 79.38 114 ALA A N 1
ATOM 803 C CA . ALA A 1 114 ? 1.601 13.964 10.255 1.00 79.38 114 ALA A CA 1
ATOM 804 C C . ALA A 1 114 ? 1.724 14.255 11.759 1.00 79.38 114 ALA A C 1
ATOM 806 O O . ALA A 1 114 ? 0.783 14.000 12.508 1.00 79.38 114 ALA A O 1
ATOM 807 N N . PHE A 1 115 ? 2.846 14.841 12.192 1.00 80.50 115 PHE A N 1
ATOM 808 C CA . PHE A 1 115 ? 3.056 15.241 13.582 1.00 80.50 115 PHE A CA 1
ATOM 809 C C . PHE A 1 115 ? 1.999 16.255 14.031 1.00 80.50 115 PHE A C 1
ATOM 811 O O . PHE A 1 115 ? 1.292 15.995 15.006 1.00 80.50 115 PHE A O 1
ATOM 818 N N . LEU A 1 116 ? 1.806 17.342 13.275 1.00 83.00 116 LEU A N 1
ATOM 819 C CA . LEU A 1 116 ? 0.789 18.361 13.562 1.00 83.00 116 LEU A CA 1
ATOM 820 C C . LEU A 1 116 ? -0.622 17.760 13.657 1.00 83.00 116 LEU A C 1
ATOM 822 O O . LEU A 1 116 ? -1.342 18.045 14.609 1.00 83.00 116 LEU A O 1
ATOM 826 N N . ALA A 1 117 ? -0.995 16.870 12.733 1.00 76.56 117 ALA A N 1
ATOM 827 C CA . ALA A 1 117 ? -2.298 16.202 12.745 1.00 76.56 117 ALA A CA 1
ATOM 828 C C . ALA A 1 117 ? -2.513 15.298 13.977 1.00 76.56 117 ALA A C 1
ATOM 830 O O . ALA A 1 117 ? -3.650 15.075 14.401 1.00 76.56 117 ALA A O 1
ATOM 831 N N . THR A 1 118 ? -1.436 14.766 14.564 1.00 71.75 118 THR A N 1
ATOM 832 C CA . THR A 1 118 ? -1.527 13.949 15.784 1.00 71.75 118 THR A CA 1
ATOM 833 C C . THR A 1 118 ? -1.583 14.761 17.071 1.00 71.75 118 THR A C 1
ATOM 835 O O . THR A 1 118 ? -2.157 14.263 18.036 1.00 71.75 118 THR A O 1
ATOM 838 N N . LEU A 1 119 ? -1.067 15.995 17.099 1.00 72.94 119 LEU A N 1
ATOM 839 C CA . LEU A 1 119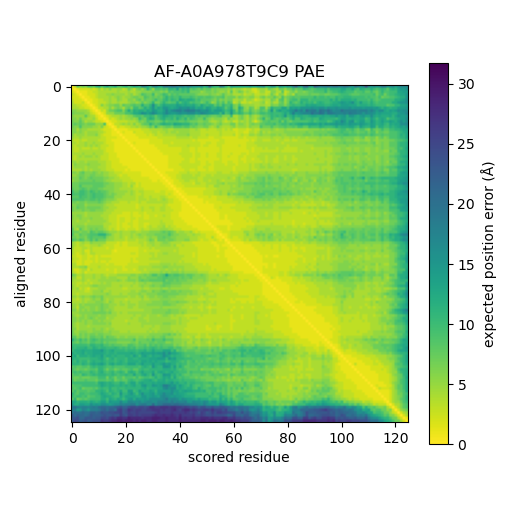 ? -1.061 16.831 18.309 1.00 72.94 119 LEU A CA 1
ATOM 840 C C . LEU A 1 119 ? -2.479 17.068 18.862 1.00 72.94 119 LEU A C 1
ATOM 842 O O . LEU A 1 119 ? -2.696 16.893 20.059 1.00 72.94 119 LEU A O 1
ATOM 846 N N . ASP A 1 120 ? -3.464 17.325 17.997 1.00 62.59 120 ASP A N 1
ATOM 847 C CA . ASP A 1 120 ? -4.876 17.494 18.398 1.00 62.59 120 ASP A CA 1
ATOM 848 C C . ASP A 1 120 ? -5.550 16.188 18.857 1.00 62.59 120 ASP A C 1
ATOM 850 O O . ASP A 1 120 ? -6.579 16.183 19.540 1.00 62.59 120 ASP A O 1
ATOM 854 N N . SER A 1 121 ? -4.978 15.041 18.481 1.00 58.88 121 SER A N 1
ATOM 855 C CA . SER A 1 121 ? -5.496 13.732 18.887 1.00 58.88 121 SER A CA 1
ATOM 856 C C . SER A 1 121 ? -5.077 13.340 20.308 1.00 58.88 121 SER A C 1
ATOM 858 O O . SER A 1 121 ? -5.713 12.455 20.876 1.00 58.88 121 SER A O 1
ATOM 860 N N . PHE A 1 122 ? -4.055 13.987 20.886 1.00 54.94 122 PHE A N 1
ATOM 861 C CA . PHE A 1 122 ? -3.604 13.761 22.268 1.00 54.94 122 PHE A CA 1
ATOM 862 C C . PHE A 1 122 ? -4.251 14.712 23.289 1.00 54.94 122 PHE A C 1
ATOM 864 O O . PHE A 1 122 ? -4.313 14.373 24.465 1.00 54.94 122 PHE A O 1
ATOM 871 N N . THR A 1 123 ? -4.760 15.871 22.863 1.00 53.66 123 THR A N 1
ATOM 872 C CA . THR A 1 123 ? -5.433 16.861 23.730 1.00 53.66 123 THR A CA 1
ATOM 873 C C . THR A 1 123 ? -6.928 16.605 23.932 1.00 53.66 123 THR A C 1
ATOM 875 O O . THR A 1 123 ? -7.541 17.240 24.784 1.00 53.66 123 THR A O 1
ATOM 878 N N . THR A 1 124 ? -7.528 15.679 23.177 1.00 47.72 124 THR A N 1
ATOM 879 C CA . THR A 1 124 ? -8.946 15.279 23.304 1.00 47.72 124 THR A CA 1
ATOM 880 C C . THR A 1 124 ? -9.152 13.954 24.055 1.00 47.72 124 THR A C 1
ATOM 882 O O . THR A 1 124 ? -10.155 13.274 23.827 1.00 47.72 124 THR A O 1
ATOM 885 N N . VAL A 1 125 ? -8.212 13.584 24.935 1.00 44.75 125 VAL A N 1
ATOM 886 C CA . VAL A 1 125 ? -8.348 12.468 25.894 1.00 44.75 12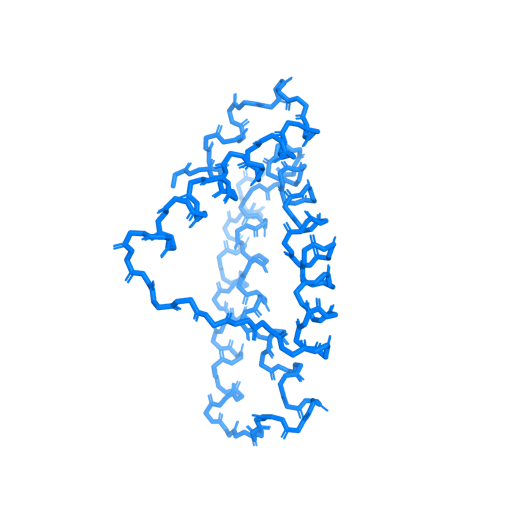5 VAL A CA 1
ATOM 887 C C . VAL A 1 125 ? -8.788 12.996 27.251 1.00 44.75 125 VAL A C 1
ATOM 889 O O . VAL A 1 125 ? -8.181 13.988 27.707 1.00 44.75 125 VAL A O 1
#

Sequence (125 aa):
SYSLLSRRLGAIPSQSVGGFCGATALLAWCCHGLLESTVLPSAPAGLAILALGLGPVGLAFFLWDYGVKHGNIRVLGALSYAAPLISTLLLIAGGLAEATWSLGLACLLIVGGAFLATLDSFTTV

Nearest PDB structures (foldseek):
  5i20-assembly4_D  TM=9.267E-01  e=2.707E-06  Ancylobacter novellus DSM 506
  5i20-assembly3_C  TM=9.438E-01  e=4.486E-06  Ancylobacter novellus DSM 506
  5i20-assembly2_B  TM=9.407E-01  e=5.019E-06  Ancylobacter novellus DSM 506
  5i20-assembly1_A  TM=9.229E-01  e=5.940E-06  Ancylobacter novellus DSM 506

Foldseek 3Di:
DVLLVLLVVLVDQLVCVVVVVVVVVVVVVVCCVVPHDDDDDDPVVVVVVVVCCVPVVPPVSSVSSCCSNPHDVLLVVLCVLCVVVVVVVVCVVVVNDDDDPVNVVVNVVSNVVSVVSCVVVVVVD

Radius of gyration: 18.38 Å; Cα contacts (8 Å, |Δi|>4): 62; chains: 1; bounding box: 38×34×50 Å

Mean predicted aligned error: 6.45 Å

Secondary structure (DSSP, 8-state):
-HHHHHHHTTTS-GGGHHHHHHHHHHHHHHHHHHHS---PPPHHHHHHHHHHHHIIIIIHHHHHHHHHHHS-HHHHHHHTTHHHHHHHHHHHHTTSS---HHHHHHHHHHHHHHHHHHHHHHTT-

Solvent-accessible surface area (backbone atoms only — not comparable to full-atom values): 7135 Å² total; per-residue (Å²): 111,66,68,70,50,47,37,78,44,56,87,56,62,53,75,54,50,59,56,54,52,49,54,49,51,53,50,50,50,54,47,41,77,75,77,51,82,92,74,84,72,51,72,71,53,46,52,48,52,50,50,40,48,56,39,77,57,36,50,44,49,44,54,47,49,44,41,40,44,75,47,62,54,66,59,54,57,34,56,54,49,48,49,68,48,51,53,49,53,50,32,38,76,70,70,76,43,82,95,45,72,69,54,55,50,50,45,49,52,41,53,50,51,29,50,58,66,46,55,66,66,65,73,76,112

pLDDT: mean 87.15, std 9.87, range [44.75, 98.25]